Protein AF-M4DXT6-F1 (afdb_monomer_lite)

InterPro domains:
  IPR001932 PPM-type phosphatase-like domain [PF00481] (21-53)
  IPR001932 PPM-type phosphatase-like domain [PS51746] (1-90)
  IPR015655 Protein phosphatase 2C [PTHR47992] (19-88)
  IPR036457 PPM-type phosphatase-like domain superfamily [G3DSA:3.60.40.10] (18-98)
  IPR036457 PPM-type phosphatase-like domain superfamily [SSF81606] (18-92)

Sequence (146 aa):
MLQLVNNSSNHLFTILLYSYRRLTEKDEFVVLATDGIWDVLTNEEVVEIVAKAPTHCTAGRALVEAAVRNWRWKFRTSKVDDCAIVCLFLDSKPDKLSTASFSVDKHISNGLTEPDTTSTSTPGSGTESLELKGVDRIDTIVTTKE

Radius of gyration: 28.17 Å; chains: 1; bounding box: 86×72×55 Å

Foldseek 3Di:
DDADDDPPDPDGDDDDDDDDDDDDPVQFKDKDKDPLLVVQDPPVRLVVQQVPAPDNLCSQVSSQVNSQVSCCVVPVPDDRDDIDMDIGGDDPDPPDPPDPDDDDDDDDDPDDDDDDDDDDDDDDDDDDDDDDDDDDDDDDDDDDDD

pLDDT: mean 70.22, std 27.01, range [24.92, 97.94]

Secondary structure (DSSP, 8-state):
-----BTTB-----PPP-------TT--EEEEE-HHHHTTS-HHHHHHHHHH-SSHHHHHHHHHHHHHHHHHHH-TTSPPP---EEEEE--S-TT---------------------------------------------------

Structure (mmCIF, N/CA/C/O backbone):
data_AF-M4DXT6-F1
#
_entry.id   AF-M4DXT6-F1
#
loop_
_atom_site.group_PDB
_atom_site.id
_atom_site.type_symbol
_atom_site.label_atom_id
_atom_site.label_alt_id
_atom_site.label_comp_id
_atom_site.label_asym_id
_atom_site.label_entity_id
_atom_site.label_seq_id
_atom_site.pdbx_PDB_ins_code
_atom_site.Cartn_x
_atom_site.Cartn_y
_atom_site.Cartn_z
_atom_site.occupancy
_atom_site.B_iso_or_equiv
_atom_site.auth_seq_id
_atom_site.auth_comp_id
_atom_site.auth_asym_id
_atom_site.auth_atom_id
_atom_site.pdbx_PDB_model_num
ATOM 1 N N . MET A 1 1 ? 18.613 -1.749 2.028 1.00 42.75 1 MET A N 1
ATOM 2 C CA . MET A 1 1 ? 19.685 -2.688 2.433 1.00 42.75 1 MET A CA 1
ATOM 3 C C . MET A 1 1 ? 20.940 -1.873 2.737 1.00 42.75 1 MET A C 1
ATOM 5 O O . MET A 1 1 ? 21.399 -1.170 1.850 1.00 42.75 1 MET A O 1
ATOM 9 N N . LEU A 1 2 ? 21.452 -1.883 3.973 1.00 40.47 2 LEU A N 1
ATOM 10 C CA . LEU A 1 2 ? 22.741 -1.248 4.290 1.00 40.47 2 LEU A CA 1
ATOM 11 C C . LEU A 1 2 ? 23.858 -2.236 3.944 1.00 40.47 2 LEU A C 1
ATOM 13 O O . LEU A 1 2 ? 23.881 -3.340 4.480 1.00 40.47 2 LEU A O 1
ATOM 17 N N . GLN A 1 3 ? 24.749 -1.856 3.032 1.00 47.16 3 GLN A N 1
ATOM 18 C CA . GLN A 1 3 ? 25.905 -2.666 2.656 1.00 47.16 3 GLN A CA 1
ATOM 19 C C . GLN A 1 3 ? 27.134 -2.181 3.429 1.00 47.16 3 GLN A C 1
ATOM 21 O O . GLN A 1 3 ? 27.590 -1.057 3.242 1.00 47.16 3 GLN A O 1
ATOM 26 N N . LEU A 1 4 ? 27.675 -3.036 4.296 1.00 48.00 4 LEU A N 1
ATOM 27 C CA . LEU A 1 4 ? 29.007 -2.866 4.872 1.00 48.00 4 LEU A CA 1
ATOM 28 C C . LEU A 1 4 ? 29.979 -3.704 4.043 1.00 48.00 4 LEU A C 1
ATOM 30 O O . LEU A 1 4 ? 29.967 -4.929 4.120 1.00 48.00 4 LEU A O 1
ATOM 34 N N . VAL A 1 5 ? 30.805 -3.039 3.236 1.00 55.66 5 VAL A N 1
ATOM 35 C CA . VAL A 1 5 ? 31.906 -3.678 2.508 1.00 55.66 5 VAL A CA 1
ATOM 36 C C . VAL A 1 5 ? 33.157 -3.574 3.377 1.00 55.66 5 VAL A C 1
ATOM 38 O O . VAL A 1 5 ? 33.648 -2.473 3.614 1.00 55.66 5 VAL A O 1
ATOM 41 N N . ASN A 1 6 ? 33.675 -4.707 3.862 1.00 52.66 6 ASN A N 1
ATOM 42 C CA . ASN A 1 6 ? 34.989 -4.763 4.502 1.00 52.66 6 ASN A CA 1
ATOM 43 C C . ASN A 1 6 ? 36.004 -5.401 3.544 1.00 52.66 6 ASN A C 1
ATOM 45 O O . ASN A 1 6 ? 35.738 -6.443 2.946 1.00 52.66 6 ASN A O 1
ATOM 49 N N . ASN A 1 7 ? 37.177 -4.782 3.421 1.00 60.66 7 ASN A N 1
ATOM 50 C CA . ASN A 1 7 ? 38.149 -4.948 2.330 1.00 60.66 7 ASN A CA 1
ATOM 51 C C . ASN A 1 7 ? 38.918 -6.293 2.327 1.00 60.66 7 ASN A C 1
ATOM 53 O O . ASN A 1 7 ? 39.997 -6.398 1.758 1.00 60.66 7 ASN A O 1
ATOM 57 N N . SER A 1 8 ? 38.396 -7.323 2.996 1.00 65.81 8 SER A N 1
ATOM 58 C CA . SER A 1 8 ? 39.036 -8.643 3.086 1.00 65.81 8 SER A CA 1
ATOM 59 C C . SER A 1 8 ? 38.046 -9.815 3.028 1.00 65.81 8 SER A C 1
ATOM 61 O O . SER A 1 8 ? 38.445 -10.976 2.991 1.00 65.81 8 SER A O 1
ATOM 63 N N . SER A 1 9 ? 36.733 -9.561 2.998 1.00 60.44 9 SER A N 1
ATOM 64 C CA . SER A 1 9 ? 35.729 -10.617 2.831 1.00 60.44 9 SER A CA 1
ATOM 65 C C . SER A 1 9 ? 34.436 -10.043 2.264 1.00 60.44 9 SER A C 1
ATOM 67 O O . SER A 1 9 ? 33.819 -9.174 2.876 1.00 60.44 9 SER A O 1
ATOM 69 N N . ASN A 1 10 ? 33.998 -10.568 1.119 1.00 64.19 10 ASN A N 1
ATOM 70 C CA . ASN A 1 10 ? 32.720 -10.241 0.477 1.00 64.19 10 ASN A CA 1
ATOM 71 C C . ASN A 1 10 ? 31.531 -10.871 1.233 1.00 64.19 10 ASN A C 1
ATOM 73 O O . ASN A 1 10 ? 30.727 -11.594 0.646 1.00 64.19 10 ASN A O 1
ATOM 77 N N . HIS A 1 11 ? 31.434 -10.662 2.547 1.00 68.06 11 HIS A N 1
ATOM 78 C CA . HIS A 1 11 ? 30.307 -11.151 3.336 1.00 68.06 11 HIS A CA 1
ATOM 79 C C . HIS A 1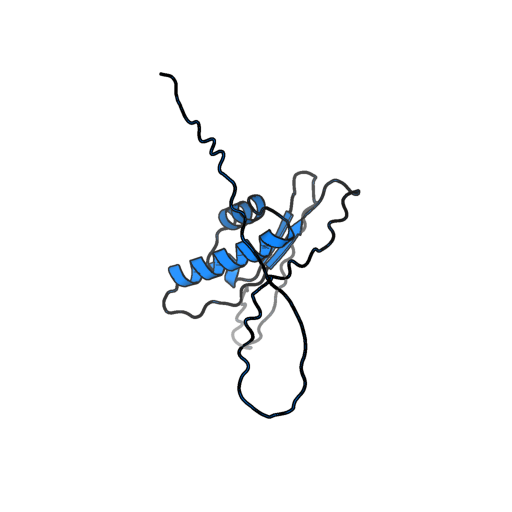 11 ? 29.204 -10.099 3.388 1.00 68.06 11 HIS A C 1
ATOM 81 O O . HIS A 1 11 ? 29.388 -8.998 3.902 1.00 68.06 11 HIS A O 1
ATOM 87 N N . LEU A 1 12 ? 28.040 -10.466 2.852 1.00 70.25 12 LEU A N 1
ATOM 88 C CA . LEU A 1 12 ? 26.831 -9.668 2.955 1.00 70.25 12 LEU A CA 1
ATOM 89 C C . LEU A 1 12 ? 26.252 -9.844 4.364 1.00 70.25 12 LEU A C 1
ATOM 91 O O . LEU A 1 12 ? 25.746 -10.910 4.713 1.00 70.25 12 LEU A O 1
ATOM 95 N N . PHE A 1 13 ? 26.339 -8.803 5.184 1.00 69.50 13 PHE A N 1
ATOM 96 C CA . PHE A 1 13 ? 25.703 -8.784 6.497 1.00 69.50 13 PHE A CA 1
ATOM 97 C C . PHE A 1 13 ? 24.281 -8.232 6.363 1.00 69.50 13 PHE A C 1
ATOM 99 O O . PHE A 1 13 ? 24.084 -7.117 5.885 1.00 69.50 13 PHE A O 1
ATOM 106 N N . THR A 1 14 ? 23.281 -9.004 6.792 1.00 80.56 14 THR A N 1
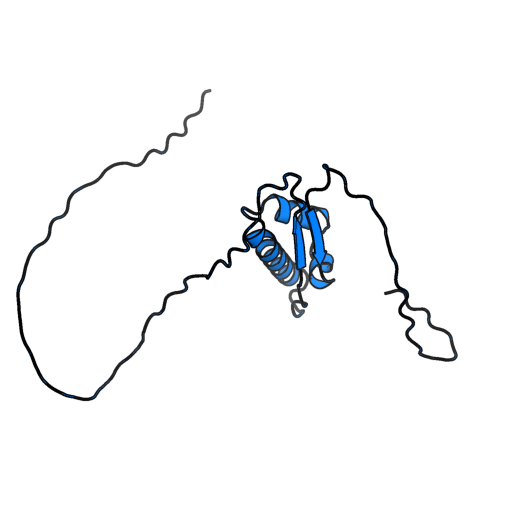ATOM 107 C CA . THR A 1 14 ? 21.897 -8.520 6.892 1.00 80.56 14 THR A CA 1
ATOM 108 C C . THR A 1 14 ? 21.701 -7.903 8.269 1.00 80.56 14 THR A C 1
ATOM 110 O O . THR A 1 14 ? 21.642 -8.616 9.268 1.00 80.56 14 THR A O 1
ATOM 113 N N . ILE A 1 15 ? 21.616 -6.575 8.332 1.00 83.56 15 ILE A N 1
ATOM 114 C CA . ILE A 1 15 ? 21.257 -5.860 9.560 1.00 83.56 15 ILE A CA 1
ATOM 115 C C . ILE A 1 15 ? 19.743 -5.676 9.567 1.00 83.56 15 ILE A C 1
ATOM 117 O O . ILE A 1 15 ? 19.184 -5.054 8.664 1.00 83.56 15 ILE A O 1
ATOM 121 N N . LEU A 1 16 ? 19.086 -6.208 10.595 1.00 85.06 16 LEU A N 1
ATOM 122 C CA . LEU A 1 16 ? 17.664 -5.988 10.824 1.00 85.06 16 LEU A CA 1
ATOM 123 C C . LEU A 1 16 ? 17.472 -4.661 11.556 1.00 85.06 16 LEU A C 1
ATOM 125 O O . LEU A 1 16 ? 18.002 -4.458 12.647 1.00 85.06 16 LEU A O 1
ATOM 129 N N . LEU A 1 17 ? 16.694 -3.766 10.955 1.00 86.94 17 LEU A N 1
ATOM 130 C CA . LEU A 1 17 ? 16.196 -2.570 11.620 1.00 86.94 17 LEU A CA 1
ATOM 131 C C . LEU A 1 17 ? 14.790 -2.875 12.133 1.00 86.94 17 LEU A C 1
ATOM 133 O O . LEU A 1 17 ? 13.956 -3.370 11.378 1.00 86.94 17 LEU A O 1
ATOM 137 N N . TYR A 1 18 ? 14.531 -2.588 13.406 1.00 90.25 18 TYR A N 1
ATOM 138 C CA . TYR A 1 18 ? 13.202 -2.722 13.994 1.00 90.25 18 TYR A CA 1
ATOM 139 C C . TYR A 1 18 ? 12.676 -1.352 14.420 1.00 90.25 18 TYR A C 1
ATOM 141 O O . TYR A 1 18 ? 13.442 -0.455 14.771 1.00 90.25 18 TYR A O 1
ATOM 149 N N . SER A 1 19 ? 11.355 -1.202 14.393 1.00 92.06 19 SER A N 1
ATOM 150 C CA . SER A 1 19 ? 10.644 -0.035 14.908 1.00 92.06 19 SER A CA 1
ATOM 151 C C . SER A 1 19 ? 9.473 -0.512 15.758 1.00 92.06 19 SER A C 1
ATOM 153 O O . SER A 1 19 ? 8.859 -1.535 15.454 1.00 92.06 19 SER A O 1
ATOM 155 N N . TYR A 1 20 ? 9.178 0.215 16.833 1.00 94.69 20 TYR A N 1
ATOM 156 C CA . TYR A 1 20 ? 8.054 -0.063 17.718 1.00 94.69 20 TYR A CA 1
ATOM 157 C C . TYR A 1 20 ? 7.153 1.165 17.807 1.00 94.69 20 TYR A C 1
ATOM 159 O O . TYR A 1 20 ? 7.615 2.272 18.088 1.00 94.69 20 TYR A O 1
ATOM 167 N N . ARG A 1 21 ? 5.850 0.956 17.618 1.00 92.06 21 ARG A N 1
ATOM 168 C CA . ARG A 1 21 ? 4.825 1.982 17.801 1.00 92.06 21 ARG A CA 1
ATOM 169 C C . ARG A 1 21 ? 3.612 1.361 18.475 1.00 92.06 21 ARG A C 1
ATOM 171 O O . ARG A 1 21 ? 3.103 0.342 18.021 1.00 92.06 21 ARG A O 1
ATOM 178 N N . ARG A 1 22 ? 3.128 1.996 19.544 1.00 94.44 22 ARG A N 1
ATOM 179 C CA . ARG A 1 22 ? 1.862 1.615 20.175 1.00 94.44 22 ARG A CA 1
ATOM 180 C C . ARG A 1 22 ? 0.705 2.093 19.298 1.00 94.44 22 ARG A C 1
ATOM 182 O O . ARG A 1 22 ? 0.629 3.285 19.014 1.00 94.44 22 ARG A O 1
ATOM 189 N N . LEU A 1 23 ? -0.165 1.170 18.896 1.00 93.12 23 LEU A N 1
ATOM 190 C CA . LEU A 1 23 ? -1.379 1.492 18.148 1.00 93.12 23 LEU A CA 1
ATOM 191 C C . LEU A 1 23 ? -2.357 2.291 19.016 1.00 93.12 23 LEU A C 1
ATOM 193 O O . LEU A 1 23 ? -2.439 2.103 20.233 1.00 93.12 23 LEU A O 1
ATOM 197 N N . THR A 1 24 ? -3.075 3.196 18.372 1.00 92.12 24 THR A N 1
ATOM 198 C CA . THR A 1 24 ? -4.096 4.075 18.938 1.00 92.12 24 THR A CA 1
ATOM 199 C C . THR A 1 24 ? -5.351 4.000 18.078 1.00 92.12 24 THR A C 1
ATOM 201 O O . THR A 1 24 ? -5.294 3.571 16.933 1.00 92.12 24 THR A O 1
ATOM 204 N N . GLU A 1 25 ? -6.478 4.492 18.586 1.00 90.38 25 GLU A N 1
ATOM 205 C CA . GLU A 1 25 ? -7.743 4.541 17.831 1.00 90.38 25 GLU A CA 1
ATOM 206 C C . GLU A 1 25 ? -7.683 5.425 16.574 1.00 90.38 25 GLU A C 1
ATOM 208 O O . GLU A 1 25 ? -8.583 5.371 15.745 1.00 90.38 25 GLU A O 1
ATOM 213 N N . LYS A 1 26 ? -6.636 6.250 16.431 1.00 91.25 26 LYS A N 1
ATOM 214 C CA . LYS A 1 26 ? -6.396 7.069 15.235 1.00 91.25 26 LYS A CA 1
ATOM 215 C C . LYS A 1 26 ? -5.743 6.285 14.095 1.00 91.25 26 LYS A C 1
ATOM 217 O O . LYS A 1 26 ? -5.617 6.819 12.999 1.00 91.25 26 LYS A O 1
ATOM 222 N N . ASP A 1 27 ? -5.260 5.076 14.365 1.00 91.62 27 ASP A N 1
ATOM 223 C CA . ASP A 1 27 ? -4.593 4.240 13.377 1.00 91.62 27 ASP A CA 1
ATOM 224 C C . ASP A 1 27 ? -5.622 3.315 12.731 1.00 91.62 27 ASP A C 1
ATOM 226 O O . ASP A 1 27 ? -6.077 2.362 13.354 1.00 91.62 27 ASP A O 1
ATOM 230 N N . GLU A 1 28 ? -5.996 3.605 11.487 1.00 91.88 28 GLU A N 1
ATOM 231 C CA . GLU A 1 28 ? -7.068 2.878 10.793 1.00 91.88 28 GLU A CA 1
ATOM 232 C C . GLU A 1 28 ? -6.562 1.630 10.063 1.00 91.88 28 GLU A C 1
ATOM 234 O O . GLU A 1 28 ? -7.259 0.621 9.975 1.00 91.88 28 GLU A O 1
ATOM 239 N N . PHE A 1 29 ? -5.344 1.676 9.523 1.00 93.69 29 PHE A N 1
ATOM 240 C CA . PHE A 1 29 ? -4.754 0.554 8.804 1.00 93.69 29 PHE A CA 1
ATOM 241 C C . PHE A 1 29 ? -3.224 0.626 8.754 1.00 93.69 29 PHE A C 1
ATOM 243 O O . PHE A 1 29 ? -2.615 1.677 8.949 1.00 93.69 29 PHE A O 1
ATOM 250 N N . VAL A 1 30 ? -2.601 -0.515 8.455 1.00 94.50 30 VAL A N 1
ATOM 251 C CA . VAL A 1 30 ? -1.170 -0.658 8.170 1.00 94.50 30 VAL A CA 1
ATOM 252 C C . VAL A 1 30 ? -1.005 -1.247 6.774 1.00 94.50 30 VAL A C 1
ATOM 254 O O . VAL A 1 30 ? -1.643 -2.245 6.436 1.00 94.50 30 VAL A O 1
ATOM 257 N N . VAL A 1 31 ? -0.123 -0.649 5.973 1.00 96.12 31 VAL A N 1
ATOM 258 C CA . VAL A 1 31 ? 0.268 -1.170 4.660 1.00 96.12 31 VAL A CA 1
ATOM 259 C C . VAL A 1 31 ? 1.687 -1.711 4.735 1.00 96.12 31 VAL A C 1
ATOM 261 O O . VAL A 1 31 ? 2.614 -0.993 5.105 1.00 96.12 31 VAL A O 1
ATOM 264 N N . LEU A 1 32 ? 1.854 -2.974 4.355 1.00 96.25 32 LEU A N 1
ATOM 265 C CA . LEU A 1 32 ? 3.153 -3.585 4.097 1.00 96.25 32 LEU A CA 1
ATOM 266 C C . LEU A 1 32 ? 3.230 -3.899 2.610 1.00 96.25 32 LEU A C 1
ATOM 268 O O . LEU A 1 32 ? 2.317 -4.522 2.077 1.00 96.25 32 LEU A O 1
ATOM 272 N N . ALA A 1 33 ? 4.301 -3.489 1.945 1.00 96.62 33 ALA A N 1
ATOM 273 C CA . ALA A 1 33 ? 4.465 -3.727 0.519 1.00 96.62 33 ALA A CA 1
ATOM 274 C C . ALA A 1 33 ? 5.936 -3.904 0.135 1.00 96.62 33 ALA A C 1
ATOM 276 O O . ALA A 1 33 ? 6.824 -3.472 0.876 1.00 96.62 33 ALA A O 1
ATOM 277 N N . THR A 1 34 ? 6.164 -4.548 -1.011 1.00 96.75 34 THR A N 1
ATOM 278 C CA . TH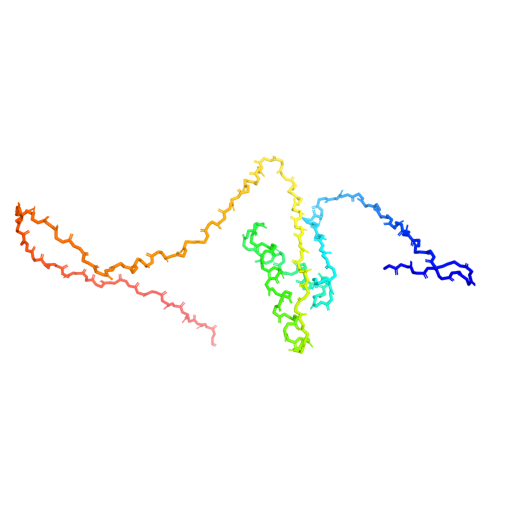R A 1 34 ? 7.487 -4.674 -1.639 1.00 96.75 34 THR A CA 1
ATOM 279 C C . THR A 1 34 ? 7.941 -3.350 -2.258 1.00 96.75 34 THR A C 1
ATOM 281 O O . THR A 1 34 ? 7.146 -2.425 -2.446 1.00 96.75 34 THR A O 1
ATOM 284 N N . ASP A 1 35 ? 9.233 -3.253 -2.561 1.00 95.31 35 ASP A N 1
ATOM 285 C CA . ASP A 1 35 ? 9.845 -2.142 -3.303 1.00 95.31 35 ASP A CA 1
ATOM 286 C C . ASP A 1 35 ? 9.123 -1.844 -4.620 1.00 95.31 35 ASP A C 1
ATOM 288 O O . ASP A 1 35 ? 8.860 -0.678 -4.899 1.00 95.31 35 ASP A O 1
ATOM 292 N N . GLY A 1 36 ? 8.646 -2.868 -5.334 1.00 95.69 36 GLY A N 1
ATOM 293 C CA . GLY A 1 36 ? 7.840 -2.693 -6.548 1.00 95.69 36 GLY A CA 1
ATOM 294 C C . GLY A 1 36 ? 6.629 -1.747 -6.409 1.00 95.69 36 GLY A C 1
ATOM 295 O O . GLY A 1 36 ? 6.224 -1.124 -7.390 1.00 95.69 36 GLY A O 1
ATOM 296 N N . ILE A 1 37 ? 6.062 -1.588 -5.204 1.00 97.69 37 ILE A N 1
ATOM 297 C CA . ILE A 1 37 ? 5.017 -0.588 -4.913 1.00 97.69 37 ILE A CA 1
ATOM 298 C C . ILE A 1 37 ? 5.635 0.788 -4.623 1.00 97.69 37 ILE A C 1
ATOM 300 O O . ILE A 1 37 ? 5.234 1.790 -5.222 1.00 97.69 37 ILE A O 1
ATOM 304 N N . TRP A 1 38 ? 6.605 0.840 -3.708 1.00 96.62 38 TRP A N 1
ATOM 305 C CA . TRP A 1 38 ? 7.192 2.086 -3.197 1.00 96.62 38 TRP A CA 1
ATOM 306 C C . TRP A 1 38 ? 8.091 2.811 -4.206 1.00 96.62 38 TRP A C 1
ATOM 308 O O . TRP A 1 38 ? 8.274 4.022 -4.105 1.00 96.62 38 TRP A O 1
ATOM 318 N N . ASP A 1 39 ? 8.599 2.109 -5.215 1.00 95.81 39 ASP A N 1
ATOM 319 C CA . ASP A 1 39 ? 9.386 2.697 -6.301 1.00 95.81 39 ASP A CA 1
ATOM 320 C C . ASP A 1 39 ? 8.534 3.587 -7.223 1.00 95.81 39 ASP A C 1
ATOM 322 O O . ASP A 1 39 ? 9.042 4.490 -7.900 1.00 95.81 39 ASP A O 1
ATOM 326 N N . VAL A 1 40 ? 7.217 3.351 -7.273 1.00 97.00 40 VAL A N 1
ATOM 327 C CA . VAL A 1 40 ? 6.307 4.003 -8.229 1.00 97.00 40 VAL A CA 1
ATOM 328 C C . VAL A 1 40 ? 5.169 4.791 -7.595 1.00 97.00 40 VAL A C 1
ATOM 330 O O . VAL A 1 40 ? 4.588 5.618 -8.312 1.00 97.00 40 VAL A O 1
ATOM 333 N N . LEU A 1 41 ? 4.895 4.604 -6.304 1.00 97.81 41 LEU A N 1
ATOM 334 C CA . LEU A 1 41 ? 3.877 5.329 -5.539 1.00 97.81 41 LEU A CA 1
ATOM 335 C C . LEU A 1 41 ? 4.473 5.999 -4.297 1.00 97.81 41 LEU A C 1
ATOM 337 O O . LEU A 1 41 ? 5.330 5.423 -3.628 1.00 97.81 41 LEU A O 1
ATOM 341 N N . THR A 1 42 ? 3.992 7.198 -3.963 1.00 97.94 42 THR A N 1
ATOM 342 C CA . THR A 1 42 ? 4.334 7.858 -2.693 1.00 97.94 42 THR A CA 1
ATOM 343 C C . THR A 1 42 ? 3.477 7.337 -1.540 1.00 97.94 42 THR A C 1
ATOM 345 O O . THR A 1 42 ? 2.417 6.741 -1.742 1.00 97.94 42 THR A O 1
ATOM 348 N N . ASN A 1 43 ? 3.909 7.596 -0.303 1.00 97.62 43 ASN A N 1
ATOM 349 C CA . ASN A 1 43 ? 3.157 7.215 0.896 1.00 97.62 43 ASN A CA 1
ATOM 350 C C . ASN A 1 43 ? 1.735 7.797 0.889 1.00 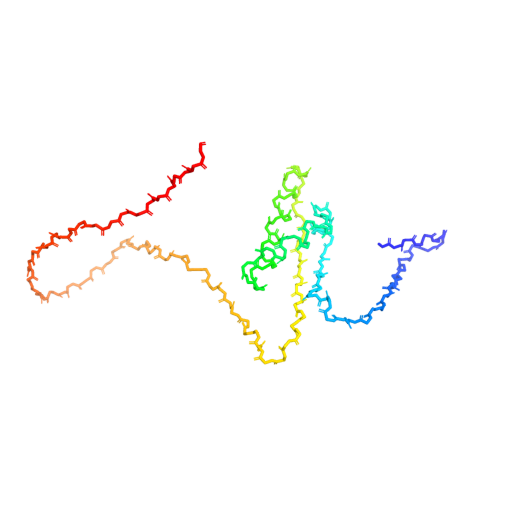97.62 43 ASN A C 1
ATOM 352 O O . ASN A 1 43 ? 0.782 7.112 1.256 1.00 97.62 43 ASN A O 1
ATOM 356 N N . GLU A 1 44 ? 1.587 9.044 0.447 1.00 97.94 44 GLU A N 1
ATOM 357 C CA . GLU A 1 44 ? 0.309 9.750 0.378 1.00 97.94 44 GLU A CA 1
ATOM 358 C C . GLU A 1 44 ? -0.619 9.128 -0.670 1.00 97.94 44 GLU A C 1
ATOM 360 O O . GLU A 1 44 ? -1.788 8.892 -0.370 1.00 97.94 44 GLU A O 1
ATOM 365 N N . GLU A 1 45 ? -0.101 8.795 -1.859 1.00 97.88 45 GLU A N 1
ATOM 366 C CA . GLU A 1 45 ? -0.875 8.110 -2.906 1.00 97.88 45 GLU A CA 1
ATOM 367 C C . GLU A 1 45 ? -1.374 6.745 -2.414 1.00 97.88 45 GLU A C 1
ATOM 369 O O . GLU A 1 45 ? -2.530 6.380 -2.639 1.00 97.88 45 GLU A O 1
ATOM 374 N N . VAL A 1 46 ? -0.526 6.000 -1.698 1.00 97.75 46 VAL A N 1
ATOM 375 C CA . VAL A 1 46 ? -0.904 4.702 -1.127 1.00 97.75 46 VAL A CA 1
ATOM 376 C C . VAL A 1 46 ? -2.036 4.846 -0.114 1.00 97.75 46 VAL A C 1
ATOM 378 O O . VAL A 1 46 ? -3.033 4.124 -0.199 1.00 97.75 46 VAL A O 1
ATOM 381 N N . VAL A 1 47 ? -1.914 5.794 0.816 1.00 96.81 47 VAL A N 1
ATOM 382 C CA . VAL A 1 47 ? -2.953 6.076 1.817 1.00 96.81 47 VAL A CA 1
ATOM 383 C C . VAL A 1 47 ? -4.257 6.505 1.142 1.00 96.81 47 VAL A C 1
ATOM 385 O O . VAL A 1 47 ? -5.322 6.012 1.509 1.00 96.81 47 VAL A O 1
ATOM 388 N N . GLU A 1 48 ? -4.187 7.365 0.127 1.00 97.44 48 GLU A N 1
ATOM 389 C CA . GLU A 1 48 ? -5.358 7.855 -0.601 1.00 97.44 48 GLU A CA 1
ATOM 390 C C . GLU A 1 48 ? -6.099 6.730 -1.337 1.00 97.44 48 GLU A C 1
ATOM 392 O O . GLU A 1 48 ? -7.330 6.659 -1.279 1.00 97.44 48 GLU A O 1
ATOM 397 N N . ILE A 1 49 ? -5.375 5.826 -2.002 1.00 97.12 49 ILE A N 1
ATOM 398 C CA . ILE A 1 49 ? -5.981 4.691 -2.710 1.00 97.12 49 ILE A CA 1
ATOM 399 C C . ILE A 1 49 ? -6.661 3.737 -1.723 1.00 97.12 49 ILE A C 1
ATOM 401 O O . ILE A 1 49 ? -7.795 3.319 -1.967 1.00 97.12 49 ILE A O 1
ATOM 405 N N . VAL A 1 50 ? -6.000 3.407 -0.609 1.00 95.88 50 VAL A N 1
ATOM 406 C CA . VAL A 1 50 ? -6.565 2.505 0.407 1.00 95.88 50 VAL A CA 1
ATOM 407 C C . VAL A 1 50 ? -7.803 3.125 1.057 1.00 95.88 50 VAL A C 1
ATOM 409 O O . VAL A 1 50 ? -8.820 2.445 1.177 1.00 95.88 50 VAL A O 1
ATOM 412 N N . ALA A 1 51 ? -7.761 4.417 1.396 1.00 93.00 51 ALA A N 1
ATOM 413 C CA . ALA A 1 51 ? -8.887 5.128 2.002 1.00 93.00 51 ALA A CA 1
ATOM 414 C C . ALA A 1 51 ? -10.095 5.275 1.057 1.00 93.00 51 ALA A C 1
ATOM 416 O O . ALA A 1 51 ? -11.237 5.301 1.512 1.00 93.00 51 ALA A O 1
ATOM 417 N N . LYS A 1 52 ? -9.867 5.362 -0.261 1.00 94.69 52 LYS A N 1
ATOM 418 C CA . LYS A 1 52 ? -10.936 5.455 -1.275 1.00 94.69 52 LYS A CA 1
ATOM 419 C C . LYS A 1 52 ? -11.504 4.103 -1.705 1.00 94.69 52 LYS A C 1
ATOM 421 O O . LYS A 1 52 ? -12.485 4.071 -2.452 1.00 94.69 52 LYS A O 1
ATOM 426 N N . ALA A 1 53 ? -10.893 2.992 -1.303 1.00 94.25 53 ALA A N 1
ATOM 427 C CA . ALA A 1 53 ? -11.337 1.675 -1.725 1.00 94.25 53 ALA A CA 1
ATOM 428 C C . ALA A 1 53 ? -12.745 1.361 -1.169 1.00 94.25 53 ALA A C 1
ATOM 430 O O . ALA A 1 53 ? -12.974 1.527 0.028 1.00 94.25 53 ALA A O 1
ATOM 431 N N . PRO A 1 54 ? -13.686 0.844 -1.986 1.00 89.00 54 PRO A N 1
ATOM 432 C CA . PRO A 1 54 ? -15.050 0.555 -1.524 1.00 89.00 54 PRO A CA 1
ATOM 433 C C . PRO A 1 54 ? -15.120 -0.509 -0.425 1.00 89.00 54 PRO A C 1
ATOM 435 O O . PRO A 1 54 ? -16.040 -0.519 0.388 1.00 89.00 54 PRO A O 1
ATOM 438 N N . THR A 1 55 ? -14.169 -1.446 -0.432 1.00 90.12 55 THR A N 1
ATOM 439 C CA . THR A 1 55 ? -14.062 -2.520 0.558 1.00 90.12 55 THR A CA 1
ATOM 440 C C . THR A 1 55 ? -12.600 -2.801 0.895 1.00 90.12 55 THR A C 1
ATOM 442 O O . THR A 1 55 ? -11.713 -2.620 0.051 1.00 90.12 55 THR A O 1
ATOM 445 N N . HIS A 1 56 ? -12.361 -3.353 2.089 1.00 89.12 56 HIS A N 1
ATOM 446 C CA . HIS A 1 56 ? -11.035 -3.799 2.533 1.00 89.12 56 HIS A CA 1
ATOM 447 C C . HIS A 1 56 ? -10.408 -4.810 1.556 1.00 89.12 56 HIS A C 1
ATOM 449 O O . HIS A 1 56 ? -9.220 -4.735 1.253 1.00 89.12 56 HIS A O 1
ATOM 455 N N . CYS A 1 57 ? -11.219 -5.718 0.998 1.00 84.44 57 CYS A N 1
ATOM 456 C CA . CYS A 1 57 ? -10.768 -6.719 0.028 1.00 84.44 57 CYS A CA 1
ATOM 457 C C . CYS A 1 57 ? -10.287 -6.078 -1.286 1.00 84.44 57 CYS A C 1
ATOM 459 O O . CYS A 1 57 ? -9.277 -6.488 -1.855 1.00 84.44 57 CYS A O 1
ATOM 461 N N . THR A 1 58 ? -10.976 -5.035 -1.755 1.00 93.75 58 THR A N 1
ATOM 462 C CA . THR A 1 58 ? -10.626 -4.359 -3.013 1.00 93.75 58 THR A CA 1
ATOM 463 C C . THR A 1 58 ? -9.432 -3.413 -2.902 1.00 93.75 58 THR A C 1
ATOM 465 O O . THR A 1 58 ? -8.840 -3.093 -3.930 1.00 93.75 58 THR A O 1
ATOM 468 N N . ALA A 1 59 ? -9.055 -2.985 -1.692 1.00 95.69 59 ALA A N 1
ATOM 469 C CA . ALA A 1 59 ? -7.987 -2.007 -1.481 1.00 95.69 59 ALA A CA 1
ATOM 470 C C . ALA A 1 59 ? -6.629 -2.493 -2.007 1.00 95.69 59 ALA A C 1
ATOM 472 O O . ALA A 1 59 ? -5.980 -1.792 -2.782 1.00 95.69 59 ALA A O 1
ATOM 473 N N . GLY A 1 60 ? -6.238 -3.724 -1.659 1.00 94.94 60 GLY A N 1
ATOM 474 C CA . GLY A 1 60 ? -4.975 -4.304 -2.122 1.00 94.94 60 GLY A CA 1
ATOM 475 C C . GLY A 1 60 ? -4.918 -4.429 -3.647 1.00 94.94 60 GLY A C 1
ATOM 476 O O . GLY A 1 60 ? -3.924 -4.046 -4.260 1.00 94.94 60 GLY A O 1
ATOM 477 N N . ARG A 1 61 ? -6.013 -4.885 -4.275 1.00 95.69 61 ARG A N 1
ATOM 478 C CA . ARG A 1 61 ? -6.108 -4.987 -5.741 1.00 95.69 61 ARG A CA 1
ATOM 479 C C . ARG A 1 61 ? -5.976 -3.618 -6.408 1.00 95.69 61 ARG A C 1
ATOM 481 O O . ARG A 1 61 ? -5.165 -3.469 -7.316 1.00 95.69 61 ARG A O 1
ATOM 488 N N . ALA A 1 62 ? -6.721 -2.623 -5.926 1.00 97.38 62 ALA A N 1
ATOM 489 C CA . ALA A 1 62 ? -6.658 -1.264 -6.455 1.00 97.38 62 ALA A CA 1
ATOM 490 C C . ALA A 1 62 ? -5.243 -0.673 -6.345 1.00 97.38 62 ALA A C 1
ATOM 492 O O . ALA A 1 62 ? -4.780 -0.018 -7.282 1.00 97.38 62 ALA A O 1
ATOM 493 N N . LEU A 1 63 ? -4.533 -0.946 -5.243 1.00 97.31 63 LEU A N 1
ATOM 494 C CA . LEU A 1 63 ? -3.168 -0.465 -5.065 1.00 97.31 63 LEU A CA 1
ATOM 495 C C . LEU A 1 63 ? -2.179 -1.125 -6.033 1.00 97.31 63 LEU A C 1
ATOM 497 O O . LEU A 1 63 ? -1.396 -0.424 -6.674 1.00 97.31 63 LEU A O 1
ATOM 501 N N . VAL A 1 64 ? -2.233 -2.452 -6.184 1.00 97.19 64 VAL A N 1
ATOM 502 C CA . VAL A 1 64 ? -1.360 -3.170 -7.129 1.00 97.19 64 VAL A CA 1
ATOM 503 C C . VAL A 1 64 ? -1.615 -2.698 -8.559 1.00 97.19 64 VAL A C 1
ATOM 505 O O . VAL A 1 64 ? -0.671 -2.414 -9.293 1.00 97.19 64 VAL A O 1
ATOM 508 N N . GLU A 1 65 ? -2.877 -2.542 -8.959 1.00 97.31 65 GLU A N 1
ATOM 509 C CA . GLU A 1 65 ? -3.220 -2.035 -10.291 1.00 97.31 65 GLU A CA 1
ATOM 510 C C . GLU A 1 65 ? -2.688 -0.615 -10.533 1.00 97.31 65 GLU A C 1
ATOM 512 O O . GLU A 1 65 ? -2.189 -0.318 -11.625 1.00 97.31 65 GLU A O 1
ATOM 517 N N . ALA A 1 66 ? -2.767 0.260 -9.526 1.00 97.69 66 ALA A N 1
ATOM 518 C CA . ALA A 1 66 ? -2.206 1.605 -9.600 1.00 97.69 66 ALA A CA 1
ATOM 519 C C . ALA A 1 66 ? -0.676 1.576 -9.749 1.00 97.69 66 ALA A C 1
ATOM 521 O O . ALA A 1 66 ? -0.144 2.254 -10.630 1.00 97.69 66 ALA A O 1
ATOM 522 N N . ALA A 1 67 ? 0.019 0.746 -8.966 1.00 97.38 67 ALA A N 1
ATOM 523 C CA . ALA A 1 67 ? 1.470 0.593 -9.046 1.00 97.38 67 ALA A CA 1
ATOM 524 C C . ALA A 1 67 ? 1.911 0.069 -10.420 1.00 97.38 67 ALA A C 1
ATOM 526 O O . ALA A 1 67 ? 2.744 0.689 -11.081 1.00 97.38 67 ALA A O 1
ATOM 527 N N . VAL A 1 68 ? 1.283 -1.000 -10.922 1.00 96.88 68 VAL A N 1
ATOM 528 C CA . VAL A 1 68 ? 1.578 -1.566 -12.251 1.00 96.88 68 VAL A CA 1
ATOM 529 C C . VAL A 1 68 ? 1.359 -0.527 -13.355 1.00 96.88 68 VAL A C 1
ATOM 531 O O . VAL A 1 68 ? 2.158 -0.430 -14.294 1.00 96.88 68 VAL A O 1
ATOM 534 N N . ARG A 1 69 ? 0.292 0.278 -13.259 1.00 97.00 69 ARG A N 1
ATOM 535 C CA . ARG A 1 69 ? 0.019 1.359 -14.217 1.00 97.00 69 ARG A CA 1
ATOM 536 C C . ARG A 1 69 ? 1.099 2.442 -14.158 1.00 97.00 69 ARG A C 1
ATOM 538 O O . ARG A 1 69 ? 1.612 2.831 -15.210 1.00 97.00 69 ARG A O 1
ATOM 545 N N . ASN A 1 70 ? 1.475 2.889 -12.961 1.00 97.12 70 ASN A N 1
ATOM 546 C CA . ASN A 1 70 ? 2.516 3.900 -12.773 1.00 97.12 70 ASN A CA 1
ATOM 547 C C . ASN A 1 70 ? 3.894 3.402 -13.218 1.00 97.12 70 ASN A C 1
ATOM 549 O O . ASN A 1 70 ? 4.637 4.168 -13.832 1.00 97.12 70 ASN A O 1
ATOM 553 N N . TRP A 1 71 ? 4.210 2.124 -13.002 1.00 96.69 71 TRP A N 1
ATOM 554 C CA . TRP A 1 71 ? 5.444 1.511 -13.490 1.00 96.69 71 TRP A CA 1
ATOM 555 C C . TRP A 1 71 ? 5.537 1.579 -15.009 1.00 96.69 71 TRP A C 1
ATOM 557 O O . TRP A 1 71 ? 6.532 2.051 -15.550 1.00 96.69 71 TRP A O 1
ATOM 567 N N . ARG A 1 72 ? 4.470 1.190 -15.717 1.00 94.00 72 ARG A N 1
ATOM 568 C CA . ARG A 1 72 ? 4.419 1.266 -17.188 1.00 94.00 72 ARG A CA 1
ATOM 569 C C . ARG A 1 72 ? 4.553 2.697 -17.703 1.00 94.00 72 ARG A C 1
ATOM 571 O O . ARG A 1 72 ? 5.084 2.903 -18.791 1.00 94.00 72 ARG A O 1
ATOM 578 N N . TRP A 1 73 ? 4.076 3.681 -16.940 1.00 94.44 73 TRP A N 1
ATOM 579 C CA . TRP A 1 73 ? 4.215 5.091 -17.292 1.00 94.44 73 TRP A CA 1
ATOM 580 C C . TRP A 1 73 ? 5.638 5.620 -17.066 1.00 94.44 73 TRP A C 1
ATOM 582 O O . TRP A 1 73 ? 6.201 6.234 -17.976 1.00 94.44 73 TRP A O 1
ATOM 592 N N . LYS A 1 74 ? 6.216 5.366 -15.883 1.00 93.50 74 LYS A N 1
ATOM 593 C CA . LYS A 1 74 ? 7.543 5.852 -15.464 1.00 93.50 74 LYS A CA 1
ATOM 594 C C . LYS A 1 74 ? 8.687 5.104 -16.155 1.00 93.50 74 LYS A C 1
ATOM 596 O O . LYS A 1 74 ? 9.649 5.725 -16.597 1.00 93.50 74 LYS A O 1
ATOM 601 N N . PHE A 1 75 ? 8.561 3.789 -16.306 1.00 92.88 75 PHE A N 1
ATOM 602 C CA . PHE A 1 75 ? 9.609 2.888 -16.788 1.00 92.88 75 PHE A CA 1
ATOM 603 C C . PHE A 1 75 ? 9.156 2.120 -18.036 1.00 92.88 75 PHE A C 1
ATOM 605 O O . PHE A 1 75 ? 9.085 0.894 -18.051 1.00 92.88 75 PHE A O 1
ATOM 612 N N . ARG A 1 76 ? 8.852 2.852 -19.115 1.00 90.06 76 ARG A N 1
ATOM 613 C CA . ARG A 1 76 ? 8.261 2.303 -20.357 1.00 90.06 76 ARG A CA 1
ATOM 614 C C . ARG A 1 76 ? 9.040 1.150 -20.993 1.00 90.06 76 ARG A C 1
ATOM 616 O O . ARG A 1 76 ? 8.453 0.337 -21.697 1.00 90.06 76 ARG A O 1
ATOM 623 N N . THR A 1 77 ? 10.353 1.113 -20.796 1.00 92.44 77 THR A N 1
ATOM 624 C CA . THR A 1 77 ? 11.250 0.109 -21.384 1.00 92.44 77 THR A CA 1
ATOM 625 C C . THR A 1 77 ? 11.585 -1.034 -20.429 1.00 92.44 77 THR A C 1
ATOM 627 O O . THR A 1 77 ? 12.256 -1.978 -20.838 1.00 92.44 77 THR A O 1
ATOM 630 N N . SER A 1 78 ? 11.153 -0.958 -19.169 1.00 93.50 78 SER A N 1
ATOM 631 C CA . SER A 1 78 ? 11.494 -1.933 -18.133 1.00 93.50 78 SER A CA 1
ATOM 632 C C . SER A 1 78 ? 10.339 -2.894 -17.879 1.00 93.50 78 SER A C 1
ATOM 634 O O . SER A 1 78 ? 9.165 -2.530 -17.972 1.00 93.50 78 SER A O 1
ATOM 636 N N . LYS A 1 79 ? 10.674 -4.134 -17.505 1.00 94.62 79 LYS A N 1
ATOM 637 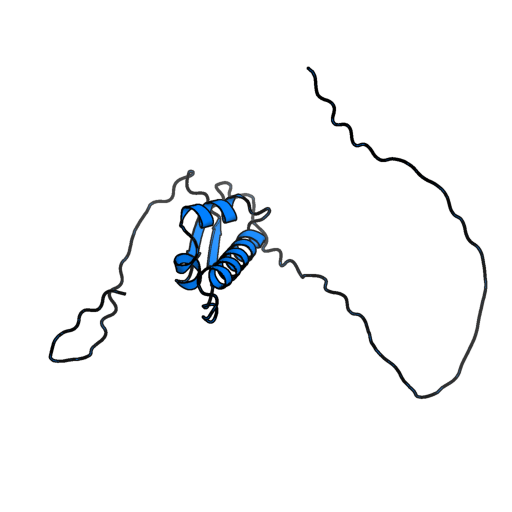C CA . LYS A 1 79 ? 9.686 -5.079 -16.975 1.00 94.62 79 LYS A CA 1
ATOM 638 C C . LYS A 1 79 ? 9.103 -4.508 -15.677 1.00 94.62 79 LYS A C 1
ATOM 640 O O . LYS A 1 79 ? 9.824 -3.874 -14.913 1.00 94.62 79 LYS A O 1
ATOM 645 N N . VAL A 1 80 ? 7.805 -4.717 -15.464 1.00 93.31 80 VAL A N 1
ATOM 646 C CA . VAL A 1 80 ? 7.149 -4.414 -14.186 1.00 93.31 80 VAL A CA 1
ATOM 647 C C . VAL A 1 80 ? 7.709 -5.339 -13.113 1.00 93.31 80 VAL A C 1
ATOM 649 O O . VAL A 1 80 ? 7.868 -6.534 -13.373 1.00 93.31 80 VAL A O 1
ATOM 652 N N . ASP A 1 81 ? 8.014 -4.774 -11.953 1.00 93.19 81 ASP A N 1
ATOM 653 C CA . ASP A 1 81 ? 8.540 -5.516 -10.814 1.00 93.19 81 ASP A CA 1
ATOM 654 C C . ASP A 1 81 ? 7.450 -6.297 -10.066 1.00 93.19 81 ASP A C 1
ATOM 656 O O . ASP A 1 81 ? 6.245 -6.095 -10.277 1.00 93.19 81 ASP A O 1
ATOM 660 N N . ASP A 1 82 ? 7.870 -7.195 -9.183 1.00 95.06 82 ASP A N 1
ATOM 661 C CA . ASP A 1 82 ? 6.972 -8.004 -8.371 1.00 95.06 82 ASP A CA 1
ATOM 662 C C . ASP A 1 82 ? 6.289 -7.131 -7.300 1.00 95.06 82 ASP A C 1
ATOM 664 O O . ASP A 1 82 ? 6.846 -6.752 -6.267 1.00 95.06 82 ASP A O 1
ATOM 668 N N . CYS A 1 83 ? 5.026 -6.800 -7.561 1.00 94.94 83 CYS A N 1
ATOM 669 C CA . CYS A 1 83 ? 4.197 -5.969 -6.695 1.00 94.94 83 CYS A CA 1
ATOM 670 C C . CYS A 1 83 ? 3.407 -6.840 -5.708 1.00 94.94 83 CYS A C 1
ATOM 672 O O . CYS A 1 83 ? 2.439 -7.498 -6.100 1.00 94.94 83 CYS A O 1
ATOM 674 N N . ALA A 1 84 ? 3.771 -6.811 -4.425 1.00 95.56 84 ALA A N 1
ATOM 675 C CA . ALA A 1 84 ? 3.028 -7.487 -3.365 1.00 95.56 84 ALA A CA 1
ATOM 676 C C . ALA A 1 84 ? 2.649 -6.515 -2.244 1.00 95.56 84 ALA A C 1
ATOM 678 O O . ALA A 1 84 ? 3.411 -5.613 -1.895 1.00 95.56 84 ALA A O 1
ATOM 679 N N . ILE A 1 85 ? 1.462 -6.722 -1.670 1.00 96.31 85 ILE A N 1
ATOM 680 C CA . ILE A 1 85 ? 0.919 -5.897 -0.592 1.00 96.31 85 ILE A CA 1
ATOM 681 C C . ILE A 1 85 ? 0.114 -6.721 0.412 1.00 96.31 85 ILE A C 1
ATOM 683 O O . ILE A 1 85 ? -0.610 -7.648 0.051 1.00 96.31 85 ILE A O 1
ATOM 687 N N . VAL A 1 86 ? 0.188 -6.301 1.673 1.00 95.44 86 VAL A N 1
ATOM 688 C CA . VAL A 1 86 ? -0.751 -6.636 2.738 1.00 95.44 86 VAL A CA 1
ATOM 689 C C . VAL A 1 86 ? -1.346 -5.341 3.300 1.00 95.44 86 VAL A C 1
ATOM 691 O O . VAL A 1 86 ? -0.617 -4.486 3.805 1.00 95.44 86 VAL A O 1
ATOM 694 N N . CYS A 1 87 ? -2.673 -5.209 3.233 1.00 94.31 87 CYS A N 1
ATOM 695 C CA . CYS A 1 87 ? -3.432 -4.172 3.936 1.00 94.31 87 CYS A CA 1
ATOM 696 C C . CYS A 1 87 ? -4.044 -4.778 5.204 1.00 94.31 87 CYS A C 1
ATOM 698 O O . CYS A 1 87 ? -4.930 -5.629 5.115 1.00 94.31 87 CYS A O 1
ATOM 700 N N . LEU A 1 88 ? -3.585 -4.341 6.375 1.00 93.38 88 LEU A N 1
ATOM 701 C CA . LEU A 1 88 ? -4.154 -4.719 7.665 1.00 93.38 88 LEU A CA 1
ATOM 702 C C . LEU A 1 88 ? -5.047 -3.586 8.168 1.00 93.38 88 LEU A C 1
ATOM 704 O O . LEU A 1 88 ? -4.536 -2.547 8.569 1.00 93.38 88 LEU A O 1
ATOM 708 N N . PHE A 1 89 ? -6.360 -3.793 8.167 1.00 91.81 89 PHE A N 1
ATOM 709 C CA . PHE A 1 89 ? -7.320 -2.835 8.717 1.00 91.81 89 PHE A CA 1
ATOM 710 C C . PHE A 1 89 ? -7.497 -3.072 10.218 1.00 91.81 89 PHE A C 1
ATOM 712 O O . PHE A 1 89 ? -7.667 -4.210 10.662 1.00 91.81 89 PHE A O 1
ATOM 719 N N . LEU A 1 90 ? -7.418 -1.997 10.994 1.00 89.44 90 LEU A N 1
ATOM 720 C CA . LEU A 1 90 ? -7.493 -1.996 12.447 1.00 89.44 90 LEU A CA 1
ATOM 721 C C . LEU A 1 90 ? -8.903 -1.541 12.846 1.00 89.44 90 LEU A C 1
ATOM 723 O O . LEU A 1 90 ? -9.158 -0.362 13.068 1.00 89.44 90 LEU A O 1
ATOM 727 N N . ASP A 1 91 ? -9.852 -2.478 12.886 1.00 78.38 91 ASP A N 1
ATOM 728 C CA . ASP A 1 91 ? -11.224 -2.176 13.301 1.00 78.38 91 ASP A CA 1
ATOM 729 C C . ASP A 1 91 ? -11.277 -1.863 14.808 1.00 78.38 91 ASP A C 1
ATOM 731 O O . ASP A 1 91 ? -11.036 -2.725 15.653 1.00 78.38 91 ASP A O 1
ATOM 735 N N . SER A 1 92 ? -11.683 -0.643 15.170 1.00 63.81 92 SER A N 1
ATOM 736 C CA . SER A 1 92 ? -11.873 -0.224 16.573 1.00 63.81 92 SER A CA 1
ATOM 737 C C . SER A 1 92 ? -13.127 -0.819 17.236 1.00 63.81 92 SER A C 1
ATOM 739 O O . SER A 1 92 ? -13.437 -0.491 18.382 1.00 63.81 92 SER A O 1
ATOM 741 N N . LYS A 1 93 ? -13.895 -1.659 16.527 1.00 64.06 93 LYS A N 1
ATOM 742 C CA . LYS A 1 93 ? -15.131 -2.281 17.026 1.00 64.06 93 LYS A CA 1
ATOM 743 C C . LYS A 1 93 ? -15.025 -3.808 16.924 1.00 64.06 93 LYS A C 1
ATOM 745 O O . LYS A 1 93 ? -15.079 -4.324 15.809 1.00 64.06 93 LYS A O 1
ATOM 750 N N . PRO A 1 94 ? -14.937 -4.537 18.051 1.00 57.50 94 PRO A N 1
ATOM 751 C CA . PRO A 1 94 ? -14.710 -5.986 18.062 1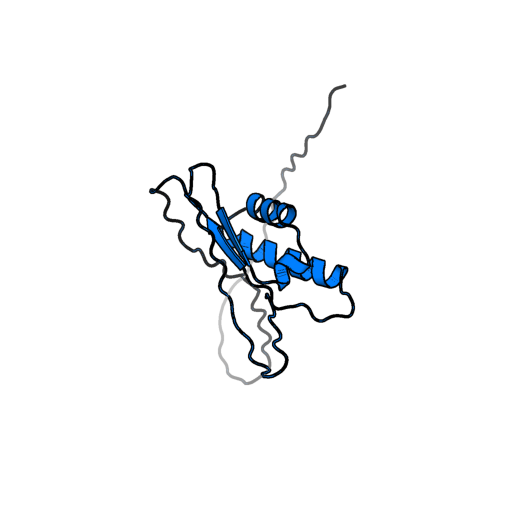.00 57.50 94 PRO A CA 1
ATOM 752 C C . PRO A 1 94 ? -15.862 -6.824 17.473 1.00 57.50 94 PRO A C 1
ATOM 754 O O . PRO A 1 94 ? -15.695 -8.023 17.268 1.00 57.50 94 PRO A O 1
ATOM 757 N N . ASP A 1 95 ? -17.007 -6.215 17.150 1.00 55.06 95 ASP A N 1
ATOM 758 C CA . ASP A 1 95 ? -18.232 -6.940 16.783 1.00 55.06 95 ASP A CA 1
ATOM 759 C C . ASP A 1 95 ? -18.436 -7.123 15.269 1.00 55.06 95 ASP A C 1
ATOM 761 O O . ASP A 1 95 ? -19.430 -7.710 14.838 1.00 55.06 95 ASP A O 1
ATOM 765 N N . LYS A 1 96 ? -17.516 -6.632 14.431 1.00 55.41 96 LYS A N 1
ATOM 766 C CA . LYS A 1 96 ? -17.564 -6.843 12.978 1.00 55.41 96 LYS A CA 1
ATOM 767 C C . LYS A 1 96 ? -16.416 -7.737 12.545 1.00 55.41 96 LYS A C 1
ATOM 769 O O . LYS A 1 96 ? -15.373 -7.271 12.106 1.00 55.41 96 LYS A O 1
ATOM 774 N N . LEU A 1 97 ? -16.624 -9.048 12.636 1.00 55.47 97 LEU A N 1
ATOM 775 C CA . LEU A 1 97 ? -15.738 -9.995 11.972 1.00 55.47 97 LEU A CA 1
ATOM 776 C C . LEU A 1 97 ? -15.865 -9.791 10.457 1.00 55.47 97 LEU A C 1
ATOM 778 O O . LEU A 1 97 ? -16.840 -10.218 9.835 1.00 55.47 97 LEU A O 1
ATOM 782 N N . SER A 1 98 ? -14.880 -9.114 9.870 1.00 58.69 98 SER A N 1
ATOM 783 C CA . SER A 1 98 ? -14.743 -8.994 8.423 1.00 58.69 98 SER A CA 1
ATOM 784 C C . SER A 1 98 ? -14.527 -10.393 7.841 1.00 58.69 98 SER A C 1
ATOM 786 O O . SER A 1 98 ? -13.436 -10.956 7.905 1.00 58.69 98 SER A O 1
ATOM 788 N N . THR A 1 99 ? -15.593 -10.989 7.308 1.00 57.38 99 THR A N 1
ATOM 789 C CA . THR A 1 99 ? -15.496 -12.241 6.554 1.00 57.38 99 THR A CA 1
ATOM 790 C C . THR A 1 99 ? -14.729 -11.949 5.273 1.00 57.38 99 THR A C 1
ATOM 792 O O . THR A 1 99 ? -15.130 -11.082 4.498 1.00 57.38 99 THR A O 1
ATOM 795 N N . ALA A 1 100 ? -13.625 -12.663 5.047 1.00 59.06 100 ALA A N 1
ATOM 796 C CA . ALA A 1 100 ? -12.902 -12.611 3.785 1.00 59.06 100 ALA A CA 1
ATOM 797 C C . ALA A 1 100 ? -13.823 -13.120 2.665 1.00 59.06 100 ALA A C 1
ATOM 799 O O . ALA A 1 100 ? -13.996 -14.321 2.468 1.00 59.06 100 ALA A O 1
ATOM 800 N N . SER A 1 101 ? -14.465 -12.200 1.954 1.00 58.78 101 SER A N 1
ATOM 801 C CA . SER A 1 101 ? -15.267 -12.513 0.780 1.00 58.78 101 SER A CA 1
ATOM 802 C C . SER A 1 101 ? -14.362 -12.509 -0.446 1.00 58.78 101 SER A C 1
ATOM 804 O O . SER A 1 101 ? -13.966 -11.449 -0.933 1.00 58.78 101 SER A O 1
ATOM 806 N N . PHE A 1 102 ? -14.034 -13.697 -0.953 1.00 57.66 102 PHE A N 1
ATOM 807 C CA . PHE A 1 102 ? -13.418 -13.842 -2.267 1.00 57.66 102 PHE A CA 1
ATOM 808 C C . PHE A 1 102 ? -14.436 -13.404 -3.320 1.00 57.66 102 PHE A C 1
ATOM 810 O O . PHE A 1 102 ? -15.461 -14.055 -3.520 1.00 57.66 102 PHE A O 1
ATOM 817 N N . SER A 1 103 ? -14.176 -12.279 -3.980 1.00 55.28 103 SER A N 1
ATOM 818 C CA . SER A 1 103 ? -14.944 -11.901 -5.163 1.00 55.28 103 SER A CA 1
ATOM 819 C C . SER A 1 103 ? -14.472 -12.790 -6.311 1.00 55.28 103 SER A C 1
ATOM 821 O O . SER A 1 103 ? -13.393 -12.572 -6.853 1.00 55.28 103 SER A O 1
ATOM 823 N N . VAL A 1 104 ? -15.235 -13.834 -6.640 1.00 49.78 104 VAL A N 1
ATOM 824 C CA . VAL A 1 104 ? -15.013 -14.599 -7.873 1.00 49.78 104 VAL A CA 1
ATOM 825 C C . VAL A 1 104 ? -15.483 -13.723 -9.032 1.00 49.78 104 VAL A C 1
ATOM 827 O O . VAL A 1 104 ? -16.683 -13.492 -9.188 1.00 49.78 104 VAL A O 1
ATOM 830 N N . ASP A 1 105 ? -14.544 -13.219 -9.831 1.00 53.03 105 ASP A N 1
ATOM 831 C CA . ASP A 1 105 ? -14.853 -12.527 -11.081 1.00 53.03 105 ASP A CA 1
ATOM 832 C C . ASP A 1 105 ? -15.584 -13.505 -12.023 1.00 53.03 105 ASP A C 1
ATOM 834 O O . ASP A 1 105 ? -15.034 -14.513 -12.472 1.00 53.03 105 ASP A O 1
ATOM 838 N N . LYS A 1 106 ? -16.866 -13.241 -12.302 1.00 48.12 106 LYS A N 1
ATOM 839 C CA . LYS A 1 106 ? -17.705 -14.076 -13.171 1.00 48.12 106 LYS A CA 1
ATOM 840 C C . LYS A 1 106 ? -17.417 -13.741 -14.638 1.00 48.12 106 LYS A C 1
ATOM 842 O O . LYS A 1 106 ? -18.155 -12.979 -15.257 1.00 48.12 106 LYS A O 1
ATOM 847 N N . HIS A 1 107 ? -16.352 -14.311 -15.202 1.00 37.38 107 HIS A N 1
ATOM 848 C CA . HIS A 1 107 ? -16.079 -14.215 -16.638 1.00 37.38 107 HIS A CA 1
ATOM 849 C C . HIS A 1 107 ? -16.649 -15.428 -17.395 1.00 37.38 107 HIS A C 1
ATOM 851 O O . HIS A 1 107 ? -16.097 -16.522 -17.369 1.00 37.38 107 HIS A O 1
ATOM 857 N N . ILE A 1 108 ? -17.808 -15.193 -18.017 1.00 43.91 108 ILE A N 1
ATOM 858 C CA . ILE A 1 108 ? -18.347 -15.757 -19.269 1.00 43.91 108 ILE A CA 1
ATOM 859 C C . ILE A 1 108 ? -17.666 -17.050 -19.768 1.00 43.91 108 ILE A C 1
ATOM 861 O O . ILE A 1 108 ? -16.627 -17.012 -20.426 1.00 43.91 108 ILE A O 1
ATOM 865 N N . SER A 1 109 ? -18.325 -18.193 -19.554 1.00 33.56 109 SER A N 1
ATOM 866 C CA . SER A 1 109 ? -18.133 -19.392 -20.371 1.00 33.56 109 SER A CA 1
ATOM 867 C C . SER A 1 109 ? -18.929 -19.234 -21.671 1.00 33.56 109 SER A C 1
ATOM 869 O O . SER A 1 109 ? -20.117 -19.557 -21.713 1.00 33.56 109 SER A O 1
ATOM 871 N N . ASN A 1 110 ? -18.292 -18.748 -22.735 1.00 31.83 110 ASN A N 1
ATOM 872 C CA . ASN A 1 110 ? -18.797 -18.998 -24.082 1.00 31.83 110 ASN A CA 1
ATOM 873 C C . ASN A 1 110 ? -18.232 -20.344 -24.528 1.00 31.83 110 ASN A C 1
ATOM 875 O O . ASN A 1 110 ? -17.054 -20.459 -24.862 1.00 31.83 110 ASN A O 1
ATOM 879 N N . GLY A 1 111 ? -19.085 -21.366 -24.463 1.00 29.95 111 GLY A N 1
ATOM 880 C CA . GLY A 1 111 ? -18.834 -22.652 -25.089 1.00 29.95 111 GLY A CA 1
ATOM 881 C C . GLY A 1 111 ? -18.724 -22.466 -26.597 1.00 29.95 111 GLY A C 1
ATOM 882 O O . GLY A 1 111 ? -19.631 -21.932 -27.232 1.00 29.95 111 GLY A O 1
ATOM 883 N N . LEU A 1 112 ? -17.600 -22.900 -27.154 1.00 31.34 112 LEU A N 1
ATOM 884 C CA . LEU A 1 112 ? -17.484 -23.220 -28.564 1.00 31.34 112 LEU A CA 1
ATOM 885 C C . LEU A 1 112 ? -17.370 -24.741 -28.631 1.00 31.34 112 LEU A C 1
ATOM 887 O O . LEU A 1 112 ? -16.368 -25.321 -28.214 1.00 31.34 112 LEU A O 1
ATOM 891 N N . THR A 1 113 ? -18.432 -25.392 -29.077 1.00 27.97 113 THR A N 1
ATOM 892 C CA . THR A 1 113 ? -18.442 -26.817 -29.404 1.00 27.97 113 THR A CA 1
ATOM 893 C C . THR A 1 113 ? -19.234 -26.951 -30.687 1.00 27.97 113 THR A C 1
ATOM 895 O O . THR A 1 113 ? -20.324 -26.402 -30.757 1.00 27.97 113 THR A O 1
ATOM 898 N N . GLU A 1 114 ? -18.620 -27.560 -31.697 1.00 29.14 114 GLU A N 1
ATOM 899 C CA . GLU A 1 114 ? -19.183 -28.409 -32.762 1.00 29.14 114 GLU A CA 1
ATOM 900 C C . GLU A 1 114 ? -18.017 -28.731 -33.743 1.00 29.14 114 GLU A C 1
ATOM 902 O O . GLU A 1 114 ? -17.090 -27.912 -33.823 1.00 29.14 114 GLU A O 1
ATOM 907 N N . PRO A 1 115 ? -18.000 -29.858 -34.498 1.00 38.97 115 PRO A N 1
ATOM 908 C CA . PRO A 1 115 ? -19.144 -30.721 -34.809 1.00 38.97 115 PRO A CA 1
ATOM 909 C C . PRO A 1 115 ? -18.958 -32.258 -34.684 1.00 38.97 115 PRO A C 1
ATOM 911 O O . PRO A 1 115 ? -17.848 -32.790 -34.675 1.00 38.97 115 PRO A O 1
ATOM 914 N N . ASP A 1 116 ? -20.123 -32.920 -34.703 1.00 25.22 116 ASP A N 1
ATOM 915 C CA . ASP A 1 116 ? -20.483 -34.243 -35.258 1.00 25.22 116 ASP A CA 1
ATOM 916 C C . ASP A 1 116 ? -20.167 -35.552 -34.501 1.00 25.22 116 ASP A C 1
ATOM 918 O O . ASP A 1 116 ? -19.037 -36.036 -34.468 1.00 25.22 116 ASP A O 1
ATOM 922 N N . THR A 1 117 ? -21.232 -36.246 -34.051 1.00 28.59 117 THR A N 1
ATOM 923 C CA . THR A 1 117 ? -21.697 -37.542 -34.620 1.00 28.59 117 THR A CA 1
ATOM 924 C C . THR A 1 117 ? -23.033 -38.005 -33.989 1.00 28.59 117 THR A C 1
ATOM 926 O O . THR A 1 117 ? -23.096 -38.396 -32.829 1.00 28.59 117 THR A O 1
ATOM 929 N N . THR A 1 118 ? -24.090 -37.988 -34.811 1.00 27.09 118 THR A N 1
ATOM 930 C CA . THR A 1 118 ? -25.231 -38.927 -34.945 1.00 27.09 118 THR A CA 1
ATOM 931 C C . THR A 1 118 ? -25.740 -39.738 -33.733 1.00 27.09 118 THR A C 1
ATOM 933 O O . THR A 1 118 ? -25.139 -40.741 -33.361 1.00 27.09 118 THR A O 1
ATOM 936 N N . SER A 1 119 ? -26.972 -39.456 -33.268 1.00 31.00 119 SER A N 1
ATOM 937 C CA . SER A 1 119 ? -28.115 -40.413 -33.273 1.00 31.00 119 SER A CA 1
ATOM 938 C C . SER A 1 119 ? -29.415 -39.854 -32.640 1.00 31.00 119 SER A C 1
ATOM 940 O O . SER A 1 119 ? -29.491 -39.542 -31.461 1.00 31.00 119 SER A O 1
ATOM 942 N N . THR A 1 120 ? -30.439 -39.736 -33.494 1.00 24.92 120 THR A N 1
ATOM 943 C CA . THR A 1 120 ? -31.876 -40.069 -33.349 1.00 24.92 120 THR A CA 1
ATOM 944 C C . THR A 1 120 ? -32.563 -40.078 -31.966 1.00 24.92 120 THR A C 1
ATOM 946 O O . THR A 1 120 ? -32.393 -41.034 -31.222 1.00 24.92 120 THR A O 1
ATOM 949 N N . SER A 1 121 ? -33.498 -39.136 -31.724 1.00 31.23 121 SER A N 1
ATOM 950 C CA . SER A 1 121 ? -34.968 -39.369 -31.612 1.00 31.23 121 SER A CA 1
ATOM 951 C C . SER A 1 121 ? -35.736 -38.168 -31.000 1.00 31.23 121 SER A C 1
ATOM 953 O O . SER A 1 121 ? -35.438 -37.730 -29.895 1.00 31.23 121 SER A O 1
ATOM 955 N N . THR A 1 122 ? -36.737 -37.676 -31.739 1.00 28.86 122 THR A N 1
ATOM 956 C CA . THR A 1 122 ? -37.830 -36.700 -31.451 1.00 28.86 122 THR A CA 1
ATOM 957 C C . THR A 1 122 ? -38.862 -37.257 -30.416 1.00 28.86 122 THR A C 1
ATOM 959 O O . THR A 1 122 ? -38.693 -38.426 -30.065 1.00 28.86 122 THR A O 1
ATOM 962 N N . PRO A 1 123 ? -39.988 -36.591 -29.994 1.00 38.09 123 PRO A N 1
ATOM 963 C CA . PRO A 1 123 ? -40.549 -35.267 -30.366 1.00 38.09 123 PRO A CA 1
ATOM 964 C C . PRO A 1 123 ? -41.294 -34.398 -29.300 1.00 38.09 123 PRO A C 1
ATOM 966 O O . PRO A 1 123 ? -41.689 -34.865 -28.240 1.00 38.09 123 PRO A O 1
ATOM 969 N N . GLY A 1 124 ? -41.628 -33.158 -29.723 1.00 26.95 124 GLY A N 1
ATOM 970 C CA . GLY A 1 124 ? -42.861 -32.392 -29.403 1.00 26.95 124 GLY A CA 1
ATOM 971 C C . GLY A 1 124 ? -42.703 -31.263 -28.362 1.00 26.95 124 GLY A C 1
ATOM 972 O O . GLY A 1 124 ? -41.968 -31.438 -27.407 1.00 26.95 124 GLY A O 1
ATOM 973 N N . SER A 1 125 ? -43.359 -30.091 -28.411 1.00 29.31 125 SER A N 1
ATOM 974 C CA . SER A 1 125 ? -44.422 -29.528 -29.270 1.00 29.31 125 SER A CA 1
ATOM 975 C C . SER A 1 125 ? -44.774 -28.084 -28.800 1.00 29.31 125 SER A C 1
ATOM 977 O O . SER A 1 125 ? -44.880 -27.887 -27.595 1.00 29.31 125 SER A O 1
ATOM 979 N N . GLY A 1 126 ? -45.057 -27.147 -29.731 1.00 27.25 126 GLY A N 1
ATOM 980 C CA . GLY A 1 126 ? -45.847 -25.887 -29.568 1.00 27.25 126 GLY A CA 1
ATOM 981 C C . GLY A 1 126 ? -45.080 -24.615 -29.134 1.00 27.25 126 GLY A C 1
ATOM 982 O O . GLY A 1 126 ? -44.454 -24.633 -28.085 1.00 27.25 126 GLY A O 1
ATOM 983 N N . THR A 1 127 ? -44.909 -23.542 -29.937 1.00 26.67 127 THR A N 1
ATOM 984 C CA . THR A 1 127 ? -45.847 -22.436 -30.335 1.00 26.67 127 THR A CA 1
ATOM 985 C C . THR A 1 127 ? -46.472 -21.728 -29.114 1.00 26.67 127 THR A C 1
ATOM 987 O O . THR A 1 127 ? -47.068 -22.415 -28.301 1.00 26.67 127 THR A O 1
ATOM 990 N N . GLU A 1 128 ? -46.431 -20.409 -28.868 1.00 28.03 128 GLU A N 1
ATOM 991 C CA . GLU A 1 128 ? -46.542 -19.227 -29.739 1.00 28.03 128 GLU A CA 1
ATOM 992 C C . GLU A 1 128 ? -46.328 -17.909 -28.922 1.00 28.03 128 GLU A C 1
ATOM 994 O O . GLU A 1 128 ? -46.488 -17.906 -27.706 1.00 28.03 128 GLU A O 1
ATOM 999 N N . SER A 1 129 ? -46.059 -16.803 -29.637 1.00 27.36 129 SER A N 1
ATOM 1000 C CA . SER A 1 129 ? -46.448 -15.387 -29.403 1.00 27.36 129 SER A CA 1
ATOM 1001 C C . SER A 1 129 ? -45.932 -14.519 -28.227 1.00 27.36 129 SER A C 1
ATOM 1003 O O . SER A 1 129 ? -46.351 -14.612 -27.082 1.00 27.36 129 SER A O 1
ATOM 1005 N N . LEU A 1 130 ? -45.079 -13.565 -28.634 1.00 33.38 130 LEU A N 1
ATOM 1006 C CA . LEU A 1 130 ? -45.005 -12.111 -28.366 1.00 33.38 130 LEU A CA 1
ATOM 1007 C C . LEU A 1 130 ? -45.934 -11.467 -27.308 1.00 33.38 130 LEU A C 1
ATOM 1009 O O . LEU A 1 130 ? -47.148 -11.461 -27.477 1.00 33.38 130 LEU A O 1
ATOM 1013 N N . GLU A 1 131 ? -45.356 -10.670 -26.397 1.00 29.72 131 GLU A N 1
ATOM 1014 C CA . GLU A 1 131 ? -45.983 -9.408 -25.961 1.00 29.72 131 GLU A CA 1
ATOM 1015 C C . GLU A 1 131 ? -44.927 -8.357 -25.550 1.00 29.72 131 GLU A C 1
ATOM 1017 O O . GLU A 1 131 ? -44.103 -8.582 -24.664 1.00 29.72 131 GLU A O 1
ATOM 1022 N N . LEU A 1 132 ? -44.948 -7.196 -26.217 1.00 38.03 132 LEU A N 1
ATOM 1023 C CA . LEU A 1 132 ? -44.215 -5.979 -25.850 1.00 38.03 132 LEU A CA 1
ATOM 1024 C C . LEU A 1 132 ? -45.154 -5.031 -25.092 1.00 38.03 132 LEU A C 1
ATOM 1026 O O . LEU A 1 132 ? -46.167 -4.605 -25.643 1.00 38.03 132 LEU A O 1
ATOM 1030 N N . LYS A 1 133 ? -44.756 -4.617 -23.889 1.00 33.41 133 LYS A N 1
ATOM 1031 C CA . LYS A 1 133 ? -45.137 -3.365 -23.202 1.00 33.41 133 LYS A CA 1
ATOM 1032 C C . LYS A 1 133 ? -43.899 -2.964 -22.387 1.00 33.41 133 LYS A C 1
ATOM 1034 O O . LYS A 1 133 ? -43.290 -3.829 -21.778 1.00 33.41 133 LYS A O 1
ATOM 1039 N N . GLY A 1 134 ? -43.383 -1.744 -22.357 1.00 28.86 134 GLY A N 1
ATOM 1040 C CA . GLY A 1 134 ? -43.990 -0.431 -22.522 1.00 28.86 134 GLY A CA 1
ATOM 1041 C C . GLY A 1 134 ? -43.374 0.456 -21.429 1.00 28.86 134 GLY A C 1
ATOM 1042 O O . GLY A 1 134 ? -43.686 0.271 -20.263 1.00 28.86 134 GLY A O 1
ATOM 1043 N N . VAL A 1 135 ? -42.423 1.289 -21.862 1.00 35.78 135 VAL A N 1
ATOM 1044 C CA . VAL A 1 135 ? -41.788 2.519 -21.325 1.00 35.78 135 VAL A CA 1
ATOM 1045 C C . VAL A 1 135 ? -42.203 3.061 -19.942 1.00 35.78 135 VAL A C 1
ATOM 1047 O O . VAL A 1 135 ? -43.393 3.163 -19.672 1.00 35.78 135 VAL A O 1
ATOM 1050 N N . ASP A 1 136 ? -41.196 3.502 -19.158 1.00 34.41 136 ASP A N 1
ATOM 1051 C CA . ASP A 1 136 ? -41.094 4.755 -18.347 1.00 34.41 136 ASP A CA 1
ATOM 1052 C C . ASP A 1 136 ? -40.187 4.504 -17.109 1.00 34.41 136 ASP A C 1
ATOM 1054 O O . ASP A 1 136 ? -40.309 3.462 -16.482 1.00 34.41 136 ASP A O 1
ATOM 1058 N N . ARG A 1 137 ? -39.236 5.330 -16.641 1.00 34.94 137 ARG A N 1
ATOM 1059 C CA . ARG A 1 137 ? -38.899 6.754 -16.789 1.00 34.94 137 ARG A CA 1
ATOM 1060 C C . ARG A 1 137 ? -37.421 6.979 -16.423 1.00 34.94 137 ARG A C 1
ATOM 1062 O O . ARG A 1 137 ? -36.864 6.280 -15.581 1.00 34.94 137 ARG A O 1
ATOM 1069 N N . ILE A 1 138 ? -36.831 7.999 -17.037 1.00 42.22 138 ILE A N 1
ATOM 1070 C CA . ILE A 1 138 ? -35.560 8.634 -16.673 1.00 42.22 138 ILE A CA 1
ATOM 1071 C C . ILE A 1 138 ? -35.838 9.808 -15.727 1.00 42.22 138 ILE A C 1
ATOM 1073 O O . ILE A 1 138 ? -36.676 10.638 -16.054 1.00 42.22 138 ILE A O 1
ATOM 1077 N N . ASP A 1 139 ? -35.091 9.936 -14.630 1.00 38.06 139 ASP A N 1
ATOM 1078 C CA . ASP A 1 139 ? -35.015 11.190 -13.871 1.00 38.06 139 ASP A CA 1
ATOM 1079 C C . ASP A 1 139 ? -33.552 11.636 -13.776 1.00 38.06 139 ASP A C 1
ATOM 1081 O O . ASP A 1 139 ? -32.768 11.184 -12.944 1.00 38.06 139 ASP A O 1
ATOM 1085 N N . THR A 1 140 ? -33.185 12.536 -14.688 1.00 36.84 140 THR A N 1
ATOM 1086 C CA . THR A 1 140 ? -32.085 13.489 -14.522 1.00 36.84 140 THR A CA 1
ATOM 1087 C C . THR A 1 140 ? -32.728 14.833 -14.221 1.00 36.84 140 THR A C 1
ATOM 1089 O O . THR A 1 140 ? -33.456 15.353 -15.062 1.00 36.84 140 THR A O 1
ATOM 1092 N N . ILE A 1 141 ? -32.444 15.419 -13.057 1.00 41.16 141 ILE A N 1
ATOM 1093 C CA . ILE A 1 141 ? -32.732 16.833 -12.799 1.00 41.16 141 ILE A CA 1
ATOM 1094 C C . ILE A 1 141 ? -31.497 17.455 -12.145 1.00 41.16 141 ILE A C 1
ATOM 1096 O O . ILE A 1 141 ? -31.256 17.313 -10.949 1.00 41.16 141 ILE A O 1
ATOM 1100 N N . VAL A 1 142 ? -30.718 18.153 -12.968 1.00 41.38 142 VAL A N 1
ATOM 1101 C CA . VAL A 1 142 ? -29.869 19.273 -12.557 1.00 41.38 142 VAL A CA 1
ATOM 1102 C C . VAL A 1 142 ? -30.614 20.532 -12.979 1.00 41.38 142 VAL A C 1
ATOM 1104 O O . VAL A 1 142 ? -30.886 20.688 -14.164 1.00 41.38 142 VAL A O 1
ATOM 1107 N N . THR A 1 143 ? -30.879 21.441 -12.041 1.00 43.91 143 THR A N 1
ATOM 1108 C CA . THR A 1 143 ? -30.949 22.879 -12.343 1.00 43.91 143 THR A CA 1
ATOM 1109 C C . THR A 1 143 ? -30.568 23.695 -11.116 1.00 43.91 143 THR A C 1
ATOM 1111 O O . THR A 1 143 ? -31.091 23.506 -10.019 1.00 43.91 143 THR A O 1
ATOM 1114 N N . THR A 1 144 ? -29.632 24.596 -11.370 1.00 38.44 144 THR A N 1
ATOM 1115 C CA . THR A 1 144 ? -29.093 25.682 -10.558 1.00 38.44 144 THR A CA 1
ATOM 1116 C C . THR A 1 144 ? -30.083 26.847 -10.403 1.00 38.44 144 THR A C 1
ATOM 1118 O O . THR A 1 144 ? -30.895 27.106 -11.289 1.00 38.44 144 THR A O 1
ATOM 1121 N N . LYS A 1 145 ? -29.963 27.580 -9.292 1.00 45.22 145 LYS A N 1
ATOM 1122 C CA . LYS A 1 145 ? -30.204 29.034 -9.170 1.00 45.22 145 LYS A CA 1
ATOM 1123 C C . LYS A 1 145 ? -28.824 29.630 -8.833 1.00 45.22 145 LYS A C 1
ATOM 1125 O O . LYS A 1 145 ? -28.104 28.977 -8.082 1.00 45.22 145 LYS A O 1
ATOM 1130 N N . GLU A 1 146 ? -28.341 30.747 -9.363 1.00 38.31 146 GLU A N 1
ATOM 1131 C CA . GLU A 1 146 ? -28.933 31.921 -10.028 1.00 38.31 146 GLU A CA 1
ATOM 1132 C C . GLU A 1 146 ? -28.219 32.252 -11.349 1.00 38.31 146 GLU A C 1
ATOM 1134 O O . GLU A 1 146 ? -27.046 31.842 -11.507 1.00 38.31 146 GLU A O 1
#

Organism: Brassica campestris (NCBI:txid3711)